Protein AF-A0A7W2FVD8-F1 (afdb_monomer_lite)

Radius of gyration: 12.53 Å; chains: 1; bounding box: 24×28×35 Å

Structure (mmCIF, N/CA/C/O backbone):
data_AF-A0A7W2FVD8-F1
#
_entry.id   AF-A0A7W2FVD8-F1
#
loop_
_atom_site.group_PDB
_atom_site.id
_atom_site.type_symbol
_atom_site.label_atom_id
_atom_site.label_alt_id
_atom_site.label_comp_id
_atom_site.label_asym_id
_atom_site.label_entity_id
_atom_site.label_seq_id
_atom_site.pdbx_PDB_ins_code
_atom_site.Cartn_x
_atom_site.Cartn_y
_atom_site.Cartn_z
_atom_site.occupancy
_atom_site.B_iso_or_equiv
_atom_site.auth_seq_id
_atom_site.auth_comp_id
_atom_site.auth_asym_id
_atom_site.auth_atom_id
_atom_site.pdbx_PDB_model_num
ATOM 1 N N . TRP A 1 1 ? 0.129 -11.846 4.621 1.00 92.62 1 TRP A N 1
ATOM 2 C CA . TRP A 1 1 ? -0.491 -10.959 5.628 1.00 92.62 1 TRP A CA 1
ATOM 3 C C . TRP A 1 1 ? -1.344 -11.676 6.677 1.00 92.62 1 TRP A C 1
ATOM 5 O O . TRP A 1 1 ? -1.518 -11.080 7.726 1.00 92.62 1 TRP A O 1
ATOM 15 N N . ASN A 1 2 ? -1.800 -12.922 6.469 1.00 91.31 2 ASN A N 1
ATOM 16 C CA . ASN A 1 2 ? -2.755 -13.644 7.340 1.00 91.31 2 ASN A CA 1
ATOM 17 C C . ASN A 1 2 ? -2.536 -13.473 8.859 1.00 91.31 2 ASN A C 1
ATOM 19 O O . ASN A 1 2 ? -3.403 -12.945 9.545 1.00 91.31 2 ASN A O 1
ATOM 23 N N . ALA A 1 3 ? -1.348 -13.802 9.378 1.00 91.06 3 ALA A N 1
ATOM 24 C CA . ALA A 1 3 ? -1.076 -13.690 10.818 1.00 91.06 3 ALA A CA 1
ATOM 25 C C . ALA A 1 3 ? -1.213 -12.251 11.366 1.00 91.06 3 ALA A C 1
ATOM 27 O O . ALA A 1 3 ? -1.656 -12.035 12.492 1.00 91.06 3 ALA A O 1
ATOM 28 N N . VAL A 1 4 ? -0.848 -11.252 10.559 1.00 93.56 4 VAL A N 1
ATOM 29 C CA . VAL A 1 4 ? -0.943 -9.831 10.925 1.00 93.56 4 VAL A CA 1
ATOM 30 C C . VAL A 1 4 ? -2.385 -9.336 10.783 1.00 93.56 4 VAL A C 1
ATOM 32 O O . VAL A 1 4 ? -2.882 -8.620 11.655 1.00 93.56 4 VAL A O 1
ATOM 35 N N . SER A 1 5 ? -3.085 -9.742 9.717 1.00 93.88 5 SER A N 1
ATOM 36 C CA . SER A 1 5 ? -4.468 -9.332 9.468 1.00 93.88 5 SER A CA 1
ATOM 37 C C . SER A 1 5 ? -5.420 -9.824 10.549 1.00 93.88 5 SER A C 1
ATOM 39 O O . SER A 1 5 ? -6.312 -9.071 10.919 1.00 93.88 5 SER A O 1
ATOM 41 N N . ASP A 1 6 ? -5.207 -11.019 11.102 1.00 94.44 6 ASP A N 1
ATOM 42 C CA . ASP A 1 6 ? -6.064 -11.589 12.153 1.00 94.44 6 ASP A CA 1
ATOM 43 C C . ASP A 1 6 ? -6.054 -10.754 13.442 1.00 94.44 6 ASP A C 1
ATOM 45 O O . ASP A 1 6 ? -7.045 -10.682 14.169 1.00 94.44 6 ASP A O 1
ATOM 49 N N . THR A 1 7 ? -4.932 -10.092 13.731 1.00 95.8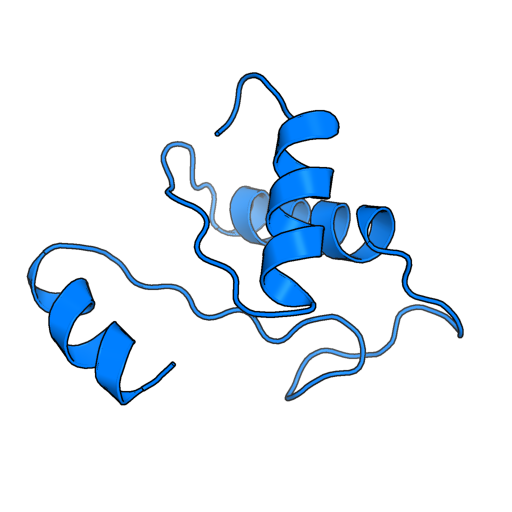8 7 THR A N 1
ATOM 50 C CA . THR A 1 7 ? -4.823 -9.208 14.896 1.00 95.88 7 THR A CA 1
ATOM 51 C C . THR A 1 7 ? -5.391 -7.826 14.593 1.00 95.88 7 THR A C 1
ATOM 53 O O . THR A 1 7 ? -6.172 -7.297 15.383 1.00 95.88 7 THR A O 1
ATOM 56 N N . LEU A 1 8 ? -5.039 -7.244 13.442 1.00 95.62 8 LEU A N 1
ATOM 57 C CA . LEU A 1 8 ? -5.471 -5.893 13.068 1.00 95.62 8 LEU A CA 1
ATOM 58 C C . LEU A 1 8 ? -6.973 -5.805 12.771 1.00 95.62 8 LEU A C 1
ATOM 60 O O . LEU A 1 8 ? -7.587 -4.768 13.042 1.00 95.62 8 LEU A O 1
ATOM 64 N N . SER A 1 9 ? -7.573 -6.887 12.267 1.00 96.38 9 SER A N 1
ATOM 65 C CA . SER A 1 9 ? -8.995 -6.956 11.912 1.00 96.38 9 SER A CA 1
ATOM 66 C C . SER A 1 9 ? -9.939 -6.816 13.108 1.00 96.38 9 SER A C 1
ATOM 68 O O . SER A 1 9 ? -11.105 -6.474 12.932 1.00 96.38 9 SER A O 1
ATOM 70 N N . LYS A 1 10 ? -9.433 -7.000 14.336 1.00 96.31 10 LYS A N 1
ATOM 71 C CA . LYS A 1 10 ? -10.202 -6.822 15.577 1.00 96.31 10 LYS A CA 1
ATOM 72 C C . LYS A 1 10 ? -10.683 -5.386 15.786 1.00 96.31 10 LYS A C 1
ATOM 74 O O . LYS A 1 10 ? -11.683 -5.176 16.461 1.00 96.31 10 LYS A O 1
ATOM 79 N N . GLN A 1 11 ? -9.954 -4.405 15.252 1.00 96.88 11 GLN A N 1
ATOM 80 C CA . GLN A 1 11 ? -10.247 -2.977 15.435 1.00 96.88 11 GLN A CA 1
ATOM 81 C C . GLN A 1 11 ? -10.303 -2.200 14.116 1.00 96.88 11 GLN A C 1
ATOM 83 O O . GLN A 1 11 ? -10.746 -1.056 14.098 1.00 96.88 11 GLN A O 1
ATOM 88 N N . ASN A 1 12 ? -9.866 -2.804 13.010 1.00 96.06 12 ASN A N 1
ATOM 89 C CA . ASN A 1 12 ? -9.737 -2.135 11.723 1.00 96.06 12 ASN A CA 1
ATOM 90 C C . ASN A 1 12 ? -10.337 -2.986 10.608 1.00 96.06 12 ASN A C 1
ATOM 92 O O . ASN A 1 12 ? -10.292 -4.213 10.641 1.00 96.06 12 ASN A O 1
ATOM 96 N N . LYS A 1 13 ? -10.815 -2.339 9.546 1.00 95.31 13 LYS A N 1
ATOM 97 C CA . LYS A 1 13 ? -11.073 -3.043 8.290 1.00 95.31 13 LYS A CA 1
ATOM 98 C C . LYS A 1 13 ? -9.740 -3.266 7.576 1.00 95.31 13 LYS A C 1
ATOM 100 O O . LYS A 1 13 ? -9.145 -2.313 7.081 1.00 95.31 13 LYS A O 1
ATOM 105 N N . VAL A 1 14 ? -9.282 -4.514 7.515 1.00 96.75 14 VAL A N 1
ATOM 106 C CA . VAL A 1 14 ? -8.042 -4.883 6.817 1.00 96.75 14 VAL A CA 1
ATOM 107 C C . VAL A 1 14 ? -8.349 -5.227 5.364 1.00 96.75 14 VAL A C 1
ATOM 109 O O . VAL A 1 14 ? -9.235 -6.033 5.087 1.00 96.75 14 VAL A O 1
ATOM 112 N N . ILE A 1 15 ? -7.611 -4.618 4.437 1.00 96.62 15 ILE A N 1
ATOM 113 C CA . ILE A 1 15 ? -7.711 -4.877 2.998 1.00 96.62 15 ILE A CA 1
ATOM 114 C C . ILE A 1 15 ? -6.316 -5.256 2.512 1.00 96.62 15 ILE A C 1
ATOM 116 O O . ILE A 1 15 ? -5.409 -4.428 2.524 1.00 96.62 15 ILE A O 1
ATOM 120 N N . ALA A 1 16 ? -6.149 -6.516 2.116 1.00 96.31 16 ALA A N 1
ATOM 121 C CA . ALA A 1 16 ? -4.930 -7.002 1.484 1.00 96.31 16 ALA A CA 1
ATOM 122 C C . ALA A 1 16 ? -5.126 -6.981 -0.035 1.00 96.31 16 ALA A C 1
ATOM 124 O O . ALA A 1 16 ? -6.076 -7.578 -0.540 1.00 96.31 16 ALA A O 1
ATOM 125 N N . ILE A 1 17 ? -4.256 -6.257 -0.735 1.00 95.88 17 ILE A N 1
ATOM 126 C CA . ILE A 1 17 ? -4.331 -6.057 -2.183 1.00 95.88 17 ILE A CA 1
ATOM 127 C C . ILE A 1 17 ? -3.276 -6.945 -2.842 1.00 95.88 17 ILE A C 1
ATOM 129 O O . ILE A 1 17 ? -2.093 -6.843 -2.513 1.00 95.88 17 ILE A O 1
ATOM 133 N N . ASP A 1 18 ? -3.705 -7.788 -3.778 1.00 96.44 18 ASP A N 1
ATOM 134 C CA . ASP A 1 18 ? -2.798 -8.451 -4.713 1.00 96.44 18 ASP A CA 1
ATOM 135 C C . ASP A 1 18 ? -2.309 -7.402 -5.728 1.00 96.44 18 ASP A C 1
ATOM 137 O O . ASP A 1 18 ? -3.116 -6.738 -6.381 1.00 96.44 18 ASP A O 1
ATOM 141 N N . LEU A 1 19 ? -0.995 -7.195 -5.819 1.00 96.06 19 LEU A N 1
ATOM 142 C CA . LEU A 1 19 ? -0.388 -6.187 -6.699 1.00 96.06 19 LEU A CA 1
ATOM 143 C C . LEU A 1 19 ? -0.439 -6.608 -8.174 1.00 96.06 19 LEU A C 1
ATOM 145 O O . LEU A 1 19 ? -0.612 -7.788 -8.463 1.00 96.06 19 LEU A O 1
ATOM 149 N N . LEU A 1 20 ? -0.241 -5.676 -9.117 1.00 95.25 20 LEU A N 1
ATOM 150 C CA . LEU A 1 20 ? -0.217 -6.019 -10.546 1.00 95.25 20 LEU A CA 1
ATOM 151 C C . LEU A 1 20 ? 0.816 -7.119 -10.808 1.00 95.25 20 LEU A C 1
ATOM 153 O O . LEU A 1 20 ? 1.931 -7.067 -10.279 1.00 95.25 20 LEU A O 1
ATOM 157 N N . GLY A 1 21 ? 0.422 -8.127 -11.587 1.00 93.88 21 GLY A N 1
ATOM 158 C CA . GLY A 1 21 ? 1.243 -9.304 -11.879 1.00 93.88 21 GLY A CA 1
ATOM 159 C C . GLY A 1 21 ? 1.452 -10.269 -10.703 1.00 93.88 21 GLY A C 1
ATOM 160 O O . GLY A 1 21 ? 2.278 -11.171 -10.815 1.00 93.88 21 GLY A O 1
ATOM 161 N N . HIS A 1 22 ? 0.739 -10.098 -9.585 1.00 94.00 22 HIS A N 1
ATOM 162 C CA . HIS A 1 22 ? 0.841 -10.948 -8.398 1.00 94.00 22 HIS A CA 1
ATOM 163 C C . HIS A 1 22 ? -0.525 -11.503 -7.988 1.00 94.00 22 HIS A C 1
ATOM 165 O O . HIS A 1 22 ? -1.555 -10.848 -8.134 1.00 94.00 22 HIS A O 1
ATOM 171 N N . GLY A 1 23 ? -0.524 -12.701 -7.393 1.00 94.31 23 GLY A N 1
ATOM 172 C CA . GLY A 1 23 ? -1.731 -13.312 -6.836 1.00 94.31 23 GLY A CA 1
ATOM 173 C C . GLY A 1 23 ? -2.834 -13.446 -7.886 1.00 94.31 23 GLY A C 1
ATOM 174 O O . GLY A 1 23 ? -2.649 -14.120 -8.897 1.00 94.31 23 GLY A O 1
ATOM 175 N N . LYS A 1 24 ? -3.983 -12.819 -7.627 1.00 95.06 24 LYS A N 1
ATOM 176 C CA . LYS A 1 24 ? -5.141 -12.799 -8.534 1.00 95.06 24 LYS A CA 1
ATOM 177 C C . LYS A 1 24 ? -5.239 -11.540 -9.396 1.00 95.06 24 LYS A C 1
ATOM 179 O O . LYS A 1 24 ? -6.179 -11.430 -10.179 1.00 95.06 24 LYS A O 1
ATOM 184 N N . SER A 1 25 ? -4.319 -10.595 -9.241 1.00 95.25 25 SER A N 1
ATOM 185 C CA . SER A 1 25 ? -4.308 -9.366 -10.026 1.00 95.25 25 SER A CA 1
ATOM 186 C C . SER A 1 25 ? -3.564 -9.583 -11.333 1.00 95.25 25 SER A C 1
ATOM 188 O O . SER A 1 25 ? -2.431 -10.068 -11.361 1.00 95.25 25 SER A O 1
ATOM 190 N N . GLU A 1 26 ? -4.213 -9.207 -12.431 1.00 92.81 26 GLU A N 1
ATOM 191 C CA . GLU A 1 26 ? -3.635 -9.313 -13.763 1.00 92.81 26 GLU A CA 1
ATOM 192 C C . GLU A 1 26 ? -2.405 -8.411 -13.927 1.00 92.81 26 GLU A C 1
ATOM 194 O O . GLU A 1 26 ? -2.085 -7.543 -13.106 1.00 92.81 26 GLU A O 1
ATOM 199 N N . ASN A 1 27 ? -1.682 -8.644 -15.014 1.00 91.38 27 ASN A N 1
ATOM 200 C CA . ASN A 1 27 ? -0.541 -7.839 -15.394 1.00 91.38 27 ASN A CA 1
ATOM 201 C C . ASN A 1 27 ? -0.997 -6.702 -16.326 1.00 91.38 27 ASN A C 1
ATOM 203 O O . ASN A 1 27 ? -1.649 -6.955 -17.337 1.00 91.38 27 ASN A O 1
ATOM 207 N N . LEU A 1 28 ? -0.619 -5.459 -16.014 1.00 85.88 28 LEU A N 1
ATOM 208 C CA . LEU A 1 28 ? -0.755 -4.329 -16.930 1.00 85.88 28 LEU A CA 1
ATOM 209 C C . LEU A 1 28 ? 0.577 -4.063 -17.653 1.00 85.88 28 LEU A C 1
ATOM 211 O O . L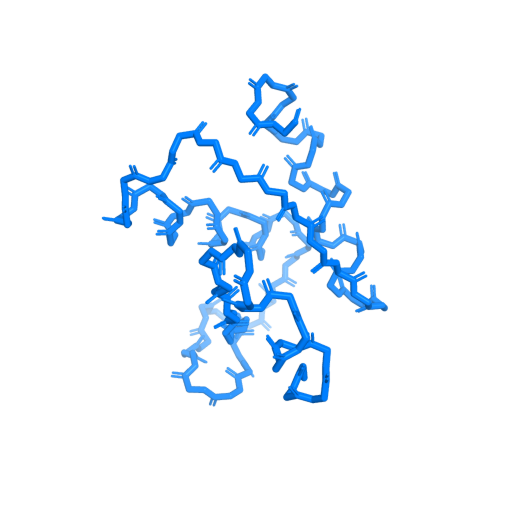EU A 1 28 ? 1.450 -3.377 -17.130 1.00 85.88 28 LEU A O 1
ATOM 215 N N . GLY A 1 29 ? 0.736 -4.603 -18.861 1.00 85.25 29 GLY A N 1
ATOM 216 C CA . GLY A 1 29 ? 1.949 -4.418 -19.665 1.00 85.25 29 GLY A CA 1
ATOM 217 C C . GLY A 1 29 ? 3.096 -5.357 -19.277 1.00 85.25 29 GLY A C 1
ATOM 218 O O . GLY A 1 29 ? 2.871 -6.485 -18.863 1.00 85.25 29 GLY A O 1
ATOM 219 N N . TYR A 1 30 ? 4.343 -4.931 -19.489 1.00 81.50 30 TYR A N 1
ATOM 220 C CA . TYR A 1 30 ? 5.524 -5.748 -19.156 1.00 81.50 30 TYR A CA 1
ATOM 221 C C . TYR A 1 30 ? 6.255 -5.252 -17.901 1.00 81.50 30 TYR A C 1
ATOM 223 O O . TYR A 1 30 ? 6.847 -6.048 -17.178 1.00 81.50 30 TYR A O 1
ATOM 231 N N . ILE A 1 31 ? 6.202 -3.944 -17.626 1.00 88.81 31 ILE A N 1
ATOM 232 C CA . ILE A 1 31 ? 6.899 -3.303 -16.506 1.00 88.81 31 ILE A CA 1
ATOM 233 C C . ILE A 1 31 ? 5.870 -2.616 -15.614 1.00 88.81 31 ILE A C 1
ATOM 235 O O . ILE A 1 31 ? 5.116 -1.768 -16.086 1.00 88.81 31 ILE A O 1
ATOM 239 N N . HIS A 1 32 ? 5.893 -2.928 -14.317 1.00 91.88 32 HIS A N 1
ATOM 240 C CA . HIS A 1 32 ? 5.183 -2.161 -13.293 1.00 91.88 32 HIS A CA 1
ATOM 241 C C . HIS A 1 32 ? 6.196 -1.412 -12.448 1.00 91.88 32 HIS A C 1
ATOM 243 O O . HIS A 1 32 ? 6.886 -2.009 -11.619 1.00 91.88 32 HIS A O 1
ATOM 249 N N . THR A 1 33 ? 6.294 -0.103 -12.655 1.00 95.75 33 THR A N 1
ATOM 250 C CA . THR A 1 33 ? 7.105 0.740 -11.772 1.00 95.75 33 THR A CA 1
ATOM 251 C C . THR A 1 33 ? 6.445 0.853 -10.394 1.00 95.75 33 THR A C 1
ATOM 253 O O . THR A 1 33 ? 5.279 0.479 -10.217 1.00 95.75 33 THR A O 1
ATOM 256 N N . MET A 1 34 ? 7.172 1.368 -9.399 1.00 97.38 34 MET A N 1
ATOM 257 C CA . MET A 1 34 ? 6.602 1.563 -8.059 1.00 97.38 34 MET A CA 1
ATOM 258 C C . MET A 1 34 ? 5.437 2.561 -8.097 1.00 97.38 34 MET A C 1
ATOM 260 O O . MET A 1 34 ? 4.431 2.353 -7.425 1.00 97.38 34 MET A O 1
ATOM 264 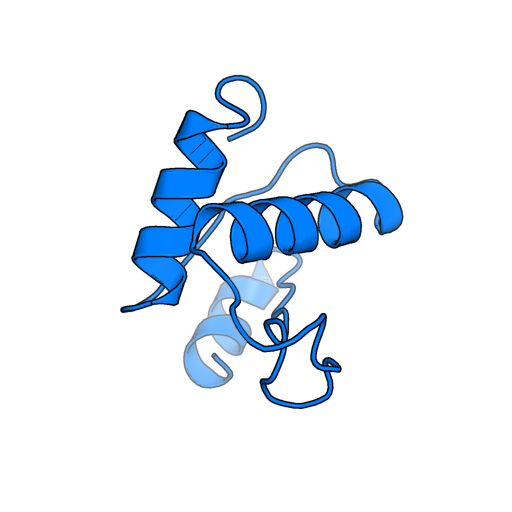N N . GLU A 1 35 ? 5.536 3.579 -8.952 1.00 97.06 35 GLU A N 1
ATOM 265 C CA . GLU A 1 35 ? 4.491 4.563 -9.236 1.00 97.06 35 GLU A CA 1
ATOM 266 C C . GLU A 1 35 ? 3.270 3.895 -9.870 1.00 97.06 35 GLU A C 1
ATOM 268 O O . GLU A 1 35 ? 2.154 4.091 -9.401 1.00 97.06 35 GLU A O 1
ATOM 273 N N . THR A 1 36 ? 3.473 3.021 -10.864 1.00 96.69 36 THR A N 1
ATOM 274 C CA . THR A 1 36 ? 2.372 2.281 -11.511 1.00 96.69 36 THR A CA 1
ATOM 275 C C . THR A 1 36 ? 1.622 1.409 -10.497 1.00 96.69 36 THR A C 1
ATOM 277 O O . THR A 1 36 ? 0.391 1.367 -10.471 1.00 96.69 36 THR A O 1
ATOM 280 N N . GLN A 1 37 ? 2.355 0.722 -9.616 1.00 97.62 37 GLN A N 1
ATOM 281 C CA . GLN A 1 37 ? 1.752 -0.065 -8.539 1.00 97.62 37 GLN A CA 1
ATOM 282 C C . GLN A 1 37 ? 1.020 0.827 -7.522 1.00 97.62 37 GLN A C 1
ATOM 284 O O . GLN A 1 37 ? -0.065 0.468 -7.063 1.00 97.62 37 GLN A O 1
ATOM 289 N N . ALA A 1 38 ? 1.569 1.998 -7.187 1.00 97.75 38 ALA A N 1
ATOM 290 C CA . ALA A 1 38 ? 0.940 2.960 -6.285 1.00 97.75 38 ALA A CA 1
ATOM 291 C C . ALA A 1 38 ? -0.361 3.542 -6.866 1.00 97.75 38 ALA A C 1
ATOM 293 O O . ALA A 1 38 ? -1.368 3.631 -6.161 1.00 97.75 38 ALA A O 1
ATOM 294 N N . GLU A 1 39 ? -0.383 3.875 -8.156 1.00 97.06 39 GLU A N 1
ATOM 295 C CA . GLU A 1 39 ? -1.588 4.307 -8.867 1.00 97.06 39 GLU A CA 1
ATOM 296 C C . GLU A 1 39 ? -2.660 3.214 -8.885 1.00 97.06 39 GLU A C 1
ATOM 298 O O . GLU A 1 39 ? -3.836 3.498 -8.640 1.00 97.06 39 GLU A O 1
ATOM 303 N N . MET A 1 40 ? -2.273 1.950 -9.084 1.00 96.94 40 MET A N 1
ATOM 304 C CA . MET A 1 40 ? -3.207 0.828 -8.985 1.00 96.94 40 MET A CA 1
ATOM 305 C C . MET A 1 40 ? -3.792 0.714 -7.573 1.00 96.94 40 MET A C 1
ATOM 307 O O . MET A 1 40 ? -5.014 0.634 -7.420 1.00 96.94 40 MET A O 1
ATOM 311 N N . VAL A 1 41 ? -2.959 0.795 -6.528 1.00 97.44 41 VAL A N 1
ATOM 3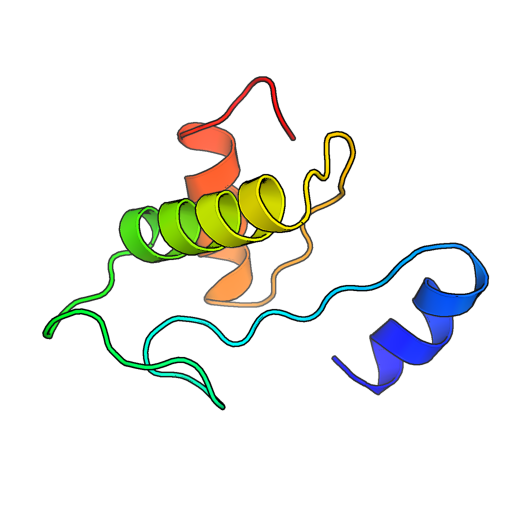12 C CA . VAL A 1 41 ? -3.445 0.826 -5.138 1.00 97.44 41 VAL A CA 1
ATOM 313 C C . VAL A 1 41 ? -4.430 1.983 -4.953 1.00 97.44 41 VAL A C 1
ATOM 315 O O . VAL A 1 41 ? -5.506 1.788 -4.384 1.00 97.44 41 VAL A O 1
ATOM 318 N N . LYS A 1 42 ? -4.137 3.172 -5.497 1.00 97.25 42 LYS A N 1
ATOM 319 C CA . LYS A 1 42 ? -5.043 4.327 -5.428 1.00 97.25 42 LYS A CA 1
ATOM 320 C C . LYS A 1 42 ? -6.373 4.050 -6.121 1.00 97.25 42 LYS A C 1
ATOM 322 O O . LYS A 1 42 ? -7.421 4.401 -5.575 1.00 97.25 42 LYS A O 1
ATOM 327 N N . ALA A 1 43 ? -6.350 3.399 -7.281 1.00 96.50 43 ALA A N 1
ATOM 328 C CA . ALA A 1 43 ? -7.550 3.011 -8.009 1.00 96.50 43 ALA A CA 1
ATOM 329 C C . ALA A 1 43 ? -8.431 2.062 -7.181 1.00 96.50 43 ALA A C 1
ATOM 331 O O . ALA A 1 43 ? -9.641 2.284 -7.091 1.00 96.50 43 ALA A O 1
ATOM 332 N N . VAL A 1 44 ? -7.837 1.079 -6.494 1.00 97.06 44 VAL A N 1
ATOM 333 C CA . VAL A 1 44 ? -8.568 0.182 -5.582 1.00 97.06 44 VAL A CA 1
ATOM 334 C C . VAL A 1 44 ? -9.197 0.964 -4.426 1.00 97.06 44 VAL A C 1
ATOM 336 O O . VAL A 1 44 ? -10.388 0.808 -4.153 1.00 97.06 44 VAL A O 1
ATOM 339 N N . LEU A 1 45 ? -8.442 1.849 -3.767 1.00 96.56 45 LEU A N 1
ATOM 340 C CA . LEU A 1 45 ? -8.956 2.652 -2.648 1.00 96.56 45 LEU A CA 1
ATOM 341 C C . LEU A 1 45 ? -10.110 3.571 -3.079 1.00 96.56 45 LEU A C 1
ATOM 343 O O . LEU A 1 45 ? -11.118 3.670 -2.373 1.00 96.56 45 LEU A O 1
ATOM 347 N N . ASN A 1 46 ? -9.996 4.192 -4.256 1.00 96.44 46 ASN A N 1
ATOM 348 C CA . ASN A 1 46 ? -11.040 5.030 -4.843 1.00 96.44 46 ASN A CA 1
ATOM 349 C C . ASN A 1 46 ? -12.291 4.214 -5.196 1.00 96.44 46 ASN A C 1
ATOM 351 O O . ASN A 1 46 ? -13.404 4.632 -4.874 1.00 96.44 46 ASN A O 1
ATOM 355 N N . HIS A 1 47 ? -12.119 3.039 -5.809 1.00 97.44 47 HIS A N 1
ATOM 356 C CA . HIS A 1 47 ? -13.218 2.133 -6.143 1.00 97.44 47 HIS A CA 1
ATOM 357 C C . HIS A 1 47 ? -13.988 1.695 -4.890 1.00 97.44 47 HIS A C 1
ATOM 359 O O . HIS A 1 47 ? -15.218 1.741 -4.857 1.00 97.44 47 HIS A O 1
ATOM 365 N N . LEU A 1 48 ? -13.263 1.367 -3.817 1.00 97.19 48 LEU A N 1
ATOM 366 C CA . LEU A 1 48 ? -13.829 1.026 -2.510 1.00 97.19 48 LEU A CA 1
ATOM 367 C C . LEU A 1 48 ? -14.340 2.247 -1.723 1.00 97.19 48 LEU A C 1
ATOM 369 O O . LEU A 1 48 ? -14.885 2.085 -0.629 1.00 97.19 48 LEU A O 1
ATOM 373 N N . ARG A 1 49 ? -14.187 3.460 -2.274 1.00 96.56 49 ARG A N 1
ATOM 374 C CA . ARG A 1 49 ? -14.605 4.749 -1.697 1.00 96.56 49 ARG A CA 1
ATOM 375 C C . ARG A 1 49 ? -14.008 5.020 -0.311 1.00 96.56 49 ARG A C 1
ATOM 377 O O . ARG A 1 49 ? -14.654 5.624 0.547 1.00 96.56 49 ARG A O 1
ATOM 384 N N . LEU A 1 50 ? -12.768 4.590 -0.087 1.00 95.38 50 LEU A N 1
ATOM 385 C CA . LEU A 1 50 ? -12.060 4.780 1.178 1.00 95.38 50 LEU A CA 1
ATOM 386 C C . LEU A 1 50 ? -11.396 6.156 1.214 1.00 95.38 50 LEU A C 1
ATOM 388 O O . LEU A 1 50 ? -10.642 6.518 0.317 1.00 95.38 50 LEU A O 1
ATOM 392 N N . ARG A 1 51 ? -11.678 6.925 2.270 1.00 90.62 51 ARG A N 1
ATOM 393 C CA . ARG A 1 51 ? -11.154 8.294 2.447 1.00 90.62 51 ARG A CA 1
ATOM 394 C C . ARG A 1 51 ? -10.120 8.427 3.561 1.00 90.62 51 ARG A C 1
ATOM 396 O O . ARG A 1 51 ? -9.397 9.410 3.592 1.00 90.62 51 ARG A O 1
ATOM 403 N N . LYS A 1 52 ? -10.098 7.475 4.495 1.00 91.44 52 LYS A N 1
ATOM 404 C CA . LYS A 1 52 ? -9.135 7.393 5.595 1.00 91.44 52 LYS A CA 1
ATOM 405 C C . LYS A 1 52 ? -8.602 5.974 5.630 1.00 91.44 52 LYS A C 1
ATOM 407 O O . LYS A 1 52 ? -9.391 5.033 5.724 1.00 91.44 52 LYS A O 1
ATOM 412 N N . TYR A 1 53 ? -7.295 5.835 5.513 1.00 95.25 53 TYR A N 1
ATOM 413 C CA . TYR A 1 53 ? -6.619 4.550 5.469 1.00 95.25 53 TYR A CA 1
ATOM 414 C C . TYR A 1 53 ? -5.186 4.715 5.965 1.00 95.25 53 TYR A C 1
ATOM 416 O O . TYR A 1 53 ? -4.637 5.810 5.948 1.00 95.25 53 TYR A O 1
ATOM 424 N N . ILE A 1 54 ? -4.603 3.607 6.405 1.00 95.44 54 ILE A N 1
ATOM 425 C CA . ILE A 1 54 ? -3.184 3.499 6.729 1.00 95.44 54 ILE A CA 1
ATOM 426 C C . ILE A 1 54 ? -2.610 2.500 5.735 1.00 95.44 54 ILE A C 1
ATOM 428 O O . ILE A 1 54 ? -3.166 1.411 5.566 1.00 95.44 54 ILE A O 1
ATOM 432 N N . LEU A 1 55 ? -1.522 2.872 5.069 1.00 96.31 55 LEU A N 1
ATOM 433 C CA . LEU A 1 55 ? -0.804 1.972 4.177 1.00 96.31 55 LEU A CA 1
ATOM 434 C C . LEU A 1 55 ? 0.277 1.233 4.960 1.00 96.31 55 LEU A C 1
ATOM 436 O O . LEU A 1 55 ? 1.045 1.836 5.706 1.00 96.31 55 LEU A O 1
ATOM 440 N N . VAL A 1 56 ? 0.323 -0.086 4.791 1.00 96.56 56 VAL A N 1
ATOM 441 C CA . VAL A 1 56 ? 1.333 -0.951 5.403 1.00 96.56 56 VAL A CA 1
ATOM 442 C C . VAL A 1 56 ? 1.939 -1.806 4.302 1.00 96.56 56 VAL A C 1
ATOM 444 O O . VAL A 1 56 ? 1.235 -2.557 3.628 1.00 96.56 56 VAL A O 1
ATOM 447 N N . G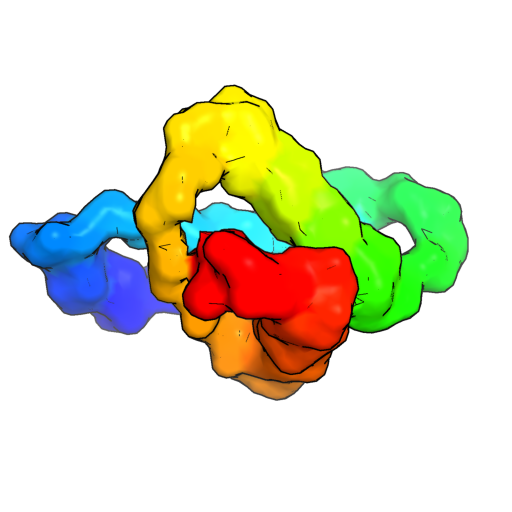LY A 1 57 ? 3.252 -1.688 4.122 1.00 96.62 57 GLY A N 1
ATOM 448 C CA . GLY A 1 57 ? 3.996 -2.369 3.072 1.00 96.62 57 GLY A CA 1
ATOM 449 C C . GLY A 1 57 ? 5.259 -3.033 3.609 1.00 96.62 57 GLY A C 1
ATOM 450 O O . GLY A 1 57 ? 5.878 -2.543 4.549 1.00 96.62 57 GLY A O 1
ATOM 451 N N . HIS A 1 58 ? 5.651 -4.153 3.003 1.00 96.75 58 HIS A N 1
ATOM 452 C CA . HIS A 1 58 ? 6.887 -4.873 3.318 1.00 96.75 58 HIS A CA 1
ATOM 453 C C . HIS A 1 58 ? 7.699 -5.102 2.040 1.00 96.75 58 HIS A C 1
ATOM 455 O O . HIS A 1 58 ? 7.125 -5.474 1.014 1.00 96.75 58 HIS A O 1
ATOM 461 N N . SER A 1 59 ? 9.023 -4.911 2.105 1.00 96.19 59 SER A N 1
ATOM 462 C CA . SER A 1 59 ? 9.930 -5.016 0.951 1.00 96.19 59 SER A CA 1
ATOM 463 C C . SER A 1 59 ? 9.424 -4.156 -0.222 1.00 96.19 59 SER A C 1
ATOM 465 O O . SER A 1 59 ? 9.210 -2.960 -0.031 1.00 96.19 59 SER A O 1
ATOM 467 N N . MET A 1 60 ? 9.146 -4.742 -1.392 1.00 96.38 60 MET A N 1
ATOM 468 C CA . MET A 1 60 ? 8.540 -4.047 -2.535 1.00 96.38 60 MET A CA 1
ATOM 469 C C . MET A 1 60 ? 7.276 -3.263 -2.154 1.00 96.38 60 MET A C 1
ATOM 471 O O . MET A 1 60 ? 7.110 -2.121 -2.568 1.00 96.38 60 MET A O 1
ATOM 475 N N . GLY A 1 61 ? 6.419 -3.821 -1.293 1.00 97.19 61 GLY A N 1
ATOM 476 C CA . GLY A 1 61 ? 5.223 -3.123 -0.818 1.00 97.19 61 GLY A CA 1
ATOM 477 C C . GLY A 1 61 ? 5.538 -1.854 -0.021 1.00 97.19 61 GLY A C 1
ATOM 478 O O . GLY A 1 61 ? 4.754 -0.913 -0.048 1.00 97.19 61 GLY A O 1
ATOM 479 N N . GLY A 1 62 ? 6.681 -1.806 0.671 1.00 97.69 62 GLY A N 1
ATOM 480 C CA . GLY A 1 62 ? 7.140 -0.614 1.387 1.00 97.69 62 GLY A CA 1
ATOM 481 C C . GLY A 1 62 ? 7.545 0.505 0.428 1.00 97.69 62 GLY A C 1
ATOM 482 O O . GLY A 1 62 ? 7.127 1.644 0.614 1.00 97.69 62 GLY A O 1
ATOM 483 N N . TYR A 1 63 ? 8.271 0.171 -0.644 1.00 98.06 63 TYR A N 1
ATOM 484 C CA . TYR A 1 63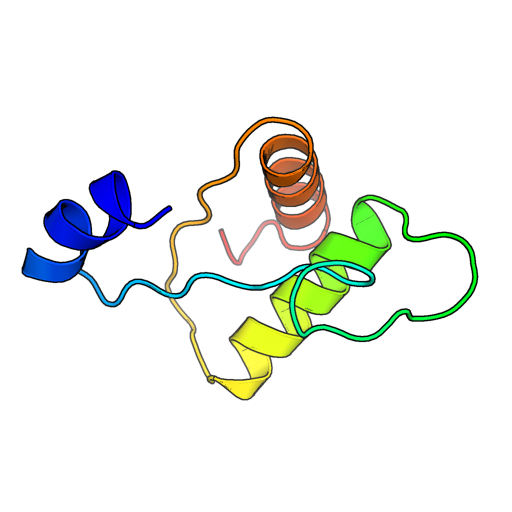 ? 8.607 1.133 -1.700 1.00 98.06 63 TYR A CA 1
ATOM 485 C C . TYR A 1 63 ? 7.362 1.658 -2.418 1.00 98.06 63 TYR A C 1
ATOM 487 O O . TYR A 1 63 ? 7.270 2.851 -2.684 1.00 98.06 63 TYR A O 1
ATOM 495 N N . ILE A 1 64 ? 6.365 0.800 -2.647 1.00 98.19 64 ILE A N 1
ATOM 496 C CA . ILE A 1 64 ? 5.072 1.218 -3.204 1.00 98.19 64 ILE A CA 1
ATOM 497 C C . ILE A 1 64 ? 4.353 2.183 -2.252 1.00 98.19 64 ILE A C 1
ATOM 499 O O . ILE A 1 64 ? 3.781 3.166 -2.710 1.00 98.19 64 ILE A O 1
ATOM 503 N N . CYS A 1 65 ? 4.400 1.954 -0.933 1.00 98.00 65 CYS A N 1
ATOM 504 C CA . CYS A 1 65 ? 3.825 2.889 0.042 1.00 98.00 65 CYS A CA 1
ATOM 505 C C . CYS A 1 65 ? 4.528 4.253 0.017 1.00 98.00 65 CYS A C 1
ATOM 507 O O . CYS A 1 65 ? 3.854 5.276 0.119 1.00 98.00 65 CYS A O 1
ATOM 509 N N . LEU A 1 66 ? 5.856 4.275 -0.139 1.00 97.56 66 LEU A N 1
ATOM 510 C CA . LEU A 1 66 ? 6.617 5.519 -0.265 1.00 97.56 66 LEU A CA 1
ATOM 511 C C . LEU A 1 66 ? 6.243 6.270 -1.548 1.00 97.56 66 LEU A C 1
ATOM 513 O O . LEU A 1 66 ? 5.838 7.425 -1.468 1.00 97.56 66 LEU A O 1
ATOM 517 N N . ALA A 1 67 ? 6.273 5.592 -2.699 1.00 98.12 67 ALA A N 1
ATOM 518 C CA . ALA A 1 67 ? 5.861 6.173 -3.976 1.00 98.12 67 ALA A CA 1
ATOM 519 C C . ALA A 1 67 ? 4.410 6.687 -3.923 1.00 98.12 67 ALA A C 1
ATOM 521 O O . ALA A 1 67 ? 4.100 7.762 -4.428 1.00 98.12 67 ALA A O 1
ATOM 522 N N . PHE A 1 68 ? 3.512 5.962 -3.249 1.00 98.25 68 PHE A N 1
ATOM 523 C CA . PHE A 1 68 ? 2.139 6.414 -3.029 1.00 98.25 68 PHE A CA 1
ATOM 524 C C . PHE A 1 68 ? 2.085 7.710 -2.216 1.00 98.25 68 PHE A C 1
ATOM 526 O O . PHE A 1 68 ? 1.334 8.617 -2.571 1.00 98.25 68 PHE A O 1
ATOM 533 N N . ALA A 1 69 ? 2.841 7.802 -1.120 1.00 97.06 69 ALA A N 1
ATOM 534 C CA . ALA A 1 69 ? 2.872 8.998 -0.282 1.00 97.06 69 ALA A CA 1
ATOM 535 C C . ALA A 1 69 ? 3.428 10.213 -1.045 1.00 97.06 69 ALA A C 1
ATOM 537 O O . ALA A 1 69 ? 2.913 11.316 -0.885 1.00 97.06 69 ALA A O 1
ATOM 538 N N . GLU A 1 70 ? 4.421 10.005 -1.914 1.00 97.12 70 GLU A N 1
ATOM 539 C CA . GLU A 1 70 ? 4.977 11.048 -2.785 1.00 97.12 70 GLU A CA 1
ATOM 540 C C . GLU A 1 70 ? 3.970 11.522 -3.844 1.00 97.12 70 GLU A C 1
ATOM 542 O O . GLU A 1 70 ? 3.805 12.725 -4.046 1.00 97.12 70 GLU A O 1
ATOM 547 N N . LEU A 1 71 ? 3.254 10.594 -4.489 1.00 97.31 71 LEU A N 1
ATOM 548 C CA . LEU A 1 71 ? 2.251 10.911 -5.512 1.00 97.31 71 LEU A CA 1
ATOM 549 C C . LEU A 1 71 ? 0.968 11.523 -4.928 1.00 97.31 71 LEU A C 1
ATOM 551 O O . LEU A 1 71 ? 0.310 12.333 -5.583 1.00 97.31 71 LEU A O 1
ATOM 555 N N . PHE A 1 72 ? 0.587 11.142 -3.703 1.00 95.44 72 PHE A N 1
ATOM 556 C CA . PHE A 1 72 ? -0.684 11.529 -3.078 1.00 95.44 72 PHE A CA 1
ATOM 557 C C . PHE A 1 72 ? -0.520 12.071 -1.640 1.00 95.44 72 PHE A C 1
ATOM 559 O O . PHE A 1 72 ? -1.161 11.551 -0.714 1.00 95.44 72 PHE A O 1
ATOM 566 N N . PRO A 1 73 ? 0.252 13.157 -1.439 1.00 91.50 73 PRO A N 1
ATOM 567 C CA . PRO A 1 73 ? 0.728 13.610 -0.124 1.00 91.50 73 PRO A CA 1
ATOM 568 C C . PRO A 1 73 ? -0.369 14.097 0.831 1.00 91.50 73 PRO A C 1
ATOM 570 O O . PRO A 1 73 ? -0.139 14.222 2.026 1.00 91.50 73 PRO A O 1
ATOM 573 N N . THR A 1 74 ? -1.571 14.388 0.330 1.00 87.69 74 THR A N 1
ATOM 574 C CA . THR A 1 74 ? -2.712 14.831 1.149 1.00 87.69 74 THR A CA 1
ATOM 575 C C . THR A 1 74 ? -3.637 13.691 1.572 1.00 87.69 74 THR A C 1
ATOM 577 O O . THR A 1 74 ? -4.666 13.938 2.200 1.00 87.69 74 THR A O 1
ATOM 580 N N . THR A 1 75 ? -3.327 12.449 1.183 1.00 78.38 75 THR A N 1
ATOM 581 C CA . THR A 1 75 ? -4.240 11.305 1.348 1.00 78.38 75 THR A CA 1
ATOM 582 C C . THR A 1 75 ? -3.702 10.177 2.220 1.00 78.38 75 THR A C 1
ATOM 584 O O . THR A 1 75 ? -4.433 9.211 2.437 1.00 78.38 75 THR A O 1
ATOM 587 N N . VAL A 1 76 ? -2.463 10.296 2.700 1.00 65.25 76 VAL A N 1
ATOM 588 C CA . VAL A 1 76 ? -1.817 9.382 3.653 1.00 65.25 76 VAL A CA 1
ATOM 589 C C . VAL A 1 76 ? -1.480 10.150 4.919 1.00 65.25 76 VAL A C 1
ATOM 591 O O . VAL A 1 76 ? -1.082 11.327 4.785 1.00 65.25 76 VAL A O 1
#

Sequence (76 aa):
WNAVSDTLSKQNKVIAIDLLGHGKSENLGYIHTMETQAEMVKAVLNHLRLRKYILVGHSMGGYICLAFAELFPTTV

Foldseek 3Di:
DVVVCVVVVVPDDDDDDAFDVGDPHHHDPDDQDLLNRLVVVVVVCVVVVPQADDQDADDSSVSNVVSNCVVPVPRD

Secondary structure (DSSP, 8-state):
-HHHHHHHTTTS---PPPPTTSTTPPP-SS---HHHHHHHHHHHHHHTT--S------THHHHHHHHHHHH-TT--

InterPro domains:
  IPR000073 Alpha/beta hydrolase fold-1 [PF00561] (4-74)
  IPR000073 Alpha/beta hydrolase fold-1 [PR00111] (11-26)
  IPR000073 Alpha/beta hydrolase fold-1 [PR00111] (55-68)
  IPR029058 Alpha/Beta hydrolase fold [G3DSA:3.40.50.1820] (1-76)
  IPR029058 Alpha/Beta hydrolase fold [SSF53474] (1-75)
  IPR050266 AB hydrolase superfamily [PTHR43798] (1-75)

Organism: NCBI:txid2758441

pLDDT: mean 94.49, std 4.99, range [65.25, 98.25]